Protein AF-A0A9P0MH87-F1 (afdb_monomer_lite)

Radius of gyration: 18.0 Å; chains: 1; bounding box: 33×37×54 Å

Sequence (112 aa):
MAGNEAAMTPLRLIDMETNKVLWKNENPSSTLYCRPIKFLFKKENADLVRNTEKEIITKIENLIPIEIKTKEGHSYIIEVDMMLTMLDGSVGNVLSETNSSMKCTICGATPN

Organism: Acanthoscelides obtectus (NCBI:txid200917)

Foldseek 3Di:
DDKDWDWDFDAFDADPVVRDTPDGDPCRVDPVRTGTPDIGPDDDDLVVLVVVVVVVVVCLVPDDWDWDADPVGDIDTHDDDDDPDPDDLVSLCSVLVNPDSQADSPPRDHDD

pLDDT: mean 90.52, std 9.52, range [34.94, 97.69]

Structure (mmCIF, N/CA/C/O backbone):
data_AF-A0A9P0MH87-F1
#
_entry.id   AF-A0A9P0MH87-F1
#
loop_
_atom_site.group_PDB
_atom_site.id
_atom_site.type_symbol
_atom_site.label_atom_id
_atom_site.label_alt_id
_atom_site.label_comp_id
_atom_site.label_asym_id
_atom_site.label_entity_id
_atom_site.label_seq_id
_atom_site.pdbx_PDB_ins_code
_atom_site.Cartn_x
_atom_site.Cartn_y
_atom_site.Cartn_z
_atom_site.occupancy
_atom_site.B_iso_or_equiv
_atom_site.auth_seq_id
_atom_site.auth_comp_id
_atom_site.auth_asym_id
_atom_site.auth_atom_id
_atom_site.pdbx_PDB_model_num
ATOM 1 N N . MET A 1 1 ? 1.355 13.880 -21.344 1.00 34.94 1 MET A N 1
ATOM 2 C CA . MET A 1 1 ? 2.436 13.927 -20.337 1.00 34.94 1 MET A CA 1
ATOM 3 C C . MET A 1 1 ? 2.059 12.925 -19.262 1.00 34.94 1 MET A C 1
ATOM 5 O O . MET A 1 1 ? 1.114 13.193 -18.540 1.00 34.94 1 MET A O 1
ATOM 9 N N . ALA A 1 2 ? 2.671 11.741 -19.246 1.00 40.97 2 ALA A N 1
ATOM 10 C CA . ALA A 1 2 ? 2.400 10.751 -18.204 1.00 40.97 2 ALA A CA 1
ATOM 11 C C . ALA A 1 2 ? 3.230 11.145 -16.977 1.00 40.97 2 ALA A C 1
ATOM 13 O O . ALA A 1 2 ? 4.460 11.119 -17.048 1.00 40.97 2 ALA A O 1
ATOM 14 N N . GLY A 1 3 ? 2.565 11.643 -15.934 1.00 52.38 3 GLY A N 1
ATOM 15 C CA . GLY A 1 3 ? 3.185 11.845 -14.627 1.00 52.38 3 GLY A CA 1
ATOM 16 C C . GLY A 1 3 ? 3.369 10.495 -13.942 1.00 52.38 3 GLY A C 1
ATOM 17 O O . GLY A 1 3 ? 2.586 9.581 -14.178 1.00 52.38 3 GLY A O 1
ATOM 18 N N . ASN A 1 4 ? 4.413 10.365 -13.130 1.00 60.53 4 ASN A N 1
ATOM 19 C CA . ASN A 1 4 ? 4.574 9.210 -12.251 1.00 60.53 4 ASN A CA 1
ATOM 20 C C . ASN A 1 4 ? 3.868 9.537 -10.927 1.00 60.53 4 ASN A C 1
ATOM 22 O O . ASN A 1 4 ? 4.186 10.555 -10.298 1.00 60.53 4 ASN A O 1
ATOM 26 N N . GLU A 1 5 ? 2.885 8.720 -10.555 1.00 78.56 5 GLU A N 1
ATOM 27 C CA . GLU A 1 5 ? 2.021 8.923 -9.395 1.00 78.56 5 GLU A CA 1
ATOM 28 C C . GLU A 1 5 ? 2.047 7.687 -8.489 1.00 78.56 5 GLU A C 1
ATOM 30 O O . GLU A 1 5 ? 1.932 6.558 -8.956 1.00 78.56 5 GLU A O 1
ATOM 35 N N . ALA A 1 6 ? 2.170 7.912 -7.182 1.00 89.75 6 ALA A N 1
ATOM 36 C CA . ALA A 1 6 ? 1.889 6.913 -6.159 1.00 89.75 6 ALA A CA 1
ATOM 37 C C . ALA A 1 6 ? 0.662 7.370 -5.372 1.00 89.75 6 ALA A C 1
ATOM 39 O O . ALA A 1 6 ? 0.599 8.529 -4.952 1.00 89.75 6 ALA A O 1
ATOM 40 N N . ALA A 1 7 ? -0.284 6.466 -5.137 1.00 93.19 7 ALA A N 1
ATOM 41 C CA . ALA A 1 7 ? -1.515 6.739 -4.408 1.00 93.19 7 ALA A CA 1
ATOM 42 C C . ALA A 1 7 ? -1.927 5.534 -3.551 1.00 93.19 7 ALA A C 1
ATOM 44 O O . ALA A 1 7 ? -1.502 4.406 -3.799 1.00 93.19 7 ALA A O 1
ATOM 45 N N . MET A 1 8 ? -2.770 5.775 -2.549 1.00 94.12 8 MET A N 1
ATOM 46 C CA . MET A 1 8 ? -3.376 4.736 -1.714 1.00 94.12 8 MET A CA 1
ATOM 47 C C . MET A 1 8 ? -4.891 4.871 -1.677 1.00 94.12 8 MET A C 1
ATOM 49 O O . MET A 1 8 ? -5.433 5.974 -1.728 1.00 94.12 8 MET A O 1
ATOM 53 N N . THR A 1 9 ? -5.568 3.745 -1.488 1.00 95.44 9 THR A N 1
ATOM 54 C CA . THR A 1 9 ? -7.016 3.705 -1.305 1.00 95.44 9 THR A CA 1
ATOM 55 C C . THR A 1 9 ? -7.326 2.912 -0.041 1.00 95.44 9 THR A C 1
ATOM 57 O O . THR A 1 9 ? -6.983 1.731 0.022 1.00 95.44 9 THR A O 1
ATOM 60 N N . PRO A 1 10 ? -7.988 3.507 0.968 1.00 95.50 10 PRO A N 1
ATOM 61 C CA . PRO A 1 10 ? -8.434 2.750 2.127 1.00 95.50 10 PRO A CA 1
ATOM 62 C C . PRO A 1 10 ? -9.552 1.790 1.703 1.00 95.50 10 PRO A C 1
ATOM 64 O O . PRO A 1 10 ? -10.529 2.199 1.068 1.00 95.50 10 PRO A O 1
ATOM 67 N N . LEU A 1 11 ? -9.404 0.509 2.045 1.00 96.94 11 LEU A N 1
ATOM 68 C CA . LEU A 1 11 ? -10.348 -0.540 1.643 1.00 96.94 11 LEU A CA 1
ATOM 69 C C . LEU A 1 11 ? -11.322 -0.913 2.758 1.00 96.94 11 LEU A C 1
ATOM 71 O O . LEU A 1 11 ? -12.519 -1.065 2.515 1.00 96.94 11 LEU A O 1
ATOM 75 N N . ARG A 1 12 ? -10.817 -1.080 3.980 1.00 96.94 12 ARG A N 1
ATOM 76 C CA . ARG A 1 12 ? -11.618 -1.477 5.137 1.00 96.94 12 ARG A CA 1
ATOM 77 C C . ARG A 1 12 ? -10.925 -1.112 6.441 1.00 96.94 12 ARG A C 1
ATOM 79 O O . ARG A 1 12 ? -9.704 -1.028 6.484 1.00 96.94 12 ARG A O 1
ATOM 86 N N . LEU A 1 13 ? -11.727 -0.961 7.484 1.00 97.12 13 LEU A N 1
ATOM 87 C CA . LEU A 1 13 ? -11.306 -0.897 8.875 1.00 97.12 13 LEU A CA 1
ATOM 88 C C . LEU A 1 13 ? -11.919 -2.092 9.598 1.00 97.12 13 LEU A C 1
ATOM 90 O O . LEU A 1 13 ? -13.131 -2.318 9.503 1.00 97.12 13 LEU A O 1
ATOM 94 N N . ILE A 1 14 ? -11.086 -2.843 10.304 1.00 97.62 14 ILE A N 1
ATOM 95 C CA . ILE A 1 14 ? -11.504 -4.005 11.082 1.00 97.62 14 ILE A CA 1
ATOM 96 C C . ILE A 1 14 ? -11.133 -3.802 12.544 1.00 97.62 14 ILE A C 1
ATOM 98 O O . ILE A 1 14 ? -10.117 -3.188 12.859 1.00 97.62 14 ILE A O 1
ATOM 102 N N . ASP A 1 15 ? -11.976 -4.319 13.420 1.00 96.50 15 ASP A N 1
ATOM 103 C CA . ASP A 1 15 ? -11.616 -4.566 14.806 1.00 96.50 15 ASP A CA 1
ATOM 104 C C . ASP A 1 15 ? -10.740 -5.824 14.847 1.00 96.50 15 ASP A C 1
ATOM 106 O O . ASP A 1 15 ? -11.169 -6.891 14.406 1.00 96.50 15 ASP A O 1
ATOM 110 N N . MET A 1 16 ? -9.509 -5.685 15.337 1.00 93.00 16 MET A N 1
ATOM 111 C CA . MET A 1 16 ? -8.527 -6.771 15.373 1.00 93.00 16 MET A CA 1
ATOM 112 C C . MET A 1 16 ? -8.879 -7.868 16.387 1.00 93.00 16 MET A C 1
ATOM 114 O O . MET A 1 16 ? -8.487 -9.017 16.194 1.00 93.00 16 MET A O 1
ATOM 118 N N . GLU A 1 17 ? -9.634 -7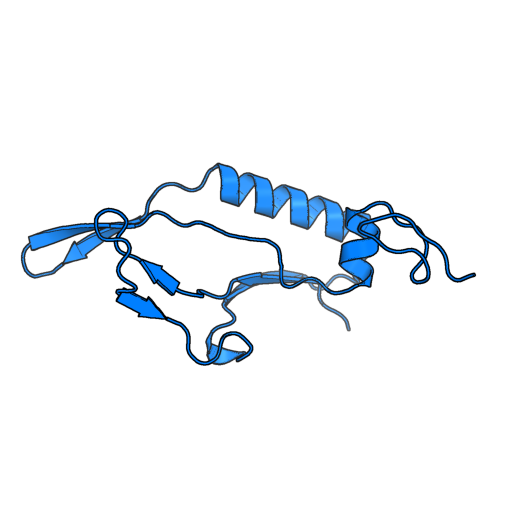.555 17.442 1.00 94.69 17 GLU A N 1
ATOM 119 C CA . GLU A 1 17 ? -10.029 -8.531 18.462 1.00 94.69 17 GLU A CA 1
ATOM 120 C C . GLU A 1 17 ? -11.232 -9.351 17.994 1.00 94.69 17 GLU A C 1
ATOM 122 O O . GLU A 1 17 ? -11.262 -10.576 18.121 1.00 94.69 17 GLU A O 1
ATOM 127 N N . THR A 1 18 ? -12.234 -8.679 17.422 1.00 96.94 18 THR A N 1
ATOM 128 C CA . THR A 1 18 ? -13.497 -9.322 17.028 1.00 96.94 18 THR A CA 1
ATOM 129 C C . THR A 1 18 ? -13.546 -9.740 15.559 1.00 96.94 18 THR A C 1
ATOM 131 O O . THR A 1 18 ? -14.483 -10.426 15.149 1.00 96.94 18 THR A O 1
ATOM 134 N N . ASN A 1 19 ? -12.567 -9.327 14.745 1.00 95.25 19 ASN A N 1
ATOM 135 C CA . ASN A 1 19 ? -12.563 -9.433 13.278 1.00 95.25 19 ASN A CA 1
ATOM 136 C C . ASN A 1 19 ? -13.787 -8.798 12.597 1.00 95.25 19 ASN A C 1
ATOM 138 O O . ASN A 1 19 ? -14.096 -9.075 11.432 1.00 95.25 19 ASN A O 1
ATOM 142 N N . LYS A 1 20 ? -14.507 -7.925 13.304 1.00 97.69 20 LYS A N 1
ATOM 143 C CA . LYS A 1 20 ? -15.676 -7.245 12.761 1.00 97.69 20 LYS A CA 1
ATOM 144 C C . LYS A 1 20 ? -15.238 -6.125 11.825 1.00 97.69 20 LYS A C 1
ATOM 146 O O . LYS A 1 20 ? -14.420 -5.282 12.181 1.00 97.69 20 LYS A O 1
ATOM 151 N N . VAL A 1 21 ? -15.845 -6.064 10.641 1.00 97.56 21 VAL A N 1
ATOM 152 C CA . VAL A 1 21 ? -15.684 -4.921 9.735 1.00 97.56 21 VAL A CA 1
ATOM 153 C C . VAL A 1 21 ? -16.429 -3.723 10.322 1.00 97.56 21 VAL A C 1
ATOM 155 O O . VAL A 1 21 ? -17.657 -3.730 10.412 1.00 97.56 21 VAL A O 1
ATOM 158 N N . LEU A 1 22 ? -15.679 -2.704 10.734 1.00 96.88 22 LEU A N 1
ATOM 159 C CA . LEU A 1 22 ? -16.212 -1.450 11.271 1.00 96.88 22 LEU A CA 1
ATOM 160 C C . LEU A 1 22 ? -16.561 -0.471 10.152 1.00 96.88 22 LEU A C 1
ATOM 162 O O . LEU A 1 22 ? -17.537 0.269 10.243 1.00 96.88 22 LEU A O 1
ATOM 166 N N . TRP A 1 23 ? -15.766 -0.482 9.084 1.00 97.56 23 TRP A N 1
ATOM 167 C CA . TRP A 1 23 ? -15.990 0.330 7.898 1.00 97.56 23 TRP A CA 1
ATOM 168 C C . TRP A 1 23 ? -15.447 -0.380 6.660 1.00 97.56 23 TRP A C 1
ATOM 170 O O . TRP A 1 23 ? -14.437 -1.082 6.722 1.00 97.56 23 TRP A O 1
ATOM 180 N N . LYS A 1 24 ? -16.105 -0.178 5.522 1.00 97.50 24 LYS A N 1
ATOM 181 C CA . LYS A 1 24 ? -15.686 -0.700 4.225 1.00 97.50 24 LYS A CA 1
ATOM 182 C C . LYS A 1 24 ? -15.881 0.374 3.165 1.00 97.50 24 LYS A C 1
ATOM 184 O O . LYS A 1 24 ? -16.867 1.107 3.180 1.00 97.50 24 LYS A O 1
ATOM 189 N N . ASN A 1 25 ? -14.942 0.447 2.234 1.00 96.19 25 ASN A N 1
ATOM 190 C CA . ASN A 1 25 ? -15.098 1.251 1.040 1.00 96.19 25 ASN A CA 1
ATOM 191 C C . ASN A 1 25 ? -15.997 0.517 0.037 1.00 96.19 25 ASN A C 1
ATOM 193 O O . ASN A 1 25 ? -15.591 -0.486 -0.551 1.00 96.19 25 ASN A O 1
ATOM 197 N N . GLU A 1 26 ? -17.211 1.027 -0.164 1.00 96.56 26 GLU A N 1
ATOM 198 C CA . GLU A 1 26 ? -18.170 0.461 -1.122 1.00 96.56 26 GLU A CA 1
ATOM 199 C C . GLU A 1 26 ? -17.772 0.709 -2.587 1.00 96.56 26 GLU A C 1
ATOM 201 O O . GLU A 1 26 ? -18.219 -0.008 -3.476 1.00 96.56 26 GLU A O 1
ATOM 206 N N . ASN A 1 27 ? -16.909 1.697 -2.858 1.00 94.44 27 ASN A N 1
ATOM 207 C CA . ASN A 1 27 ? -16.478 2.063 -4.209 1.00 94.44 27 ASN A CA 1
ATOM 208 C C . ASN A 1 27 ? -14.942 2.175 -4.290 1.00 94.44 27 ASN A C 1
ATOM 210 O O . ASN A 1 27 ? -14.417 3.275 -4.492 1.00 94.44 27 ASN A O 1
ATOM 214 N N . PRO A 1 28 ? -14.194 1.061 -4.158 1.00 91.31 28 PRO A N 1
ATOM 215 C CA . PRO A 1 28 ? -12.730 1.082 -4.074 1.00 91.31 28 PRO A CA 1
ATOM 216 C C . PRO A 1 28 ? -12.046 1.587 -5.352 1.00 91.31 28 PRO A C 1
ATOM 218 O O . PRO A 1 28 ? -10.942 2.112 -5.288 1.00 91.31 28 PRO A O 1
ATOM 221 N N . SER A 1 29 ? -12.703 1.485 -6.508 1.00 89.38 29 SER A N 1
ATOM 222 C CA . SER A 1 29 ? -12.186 2.008 -7.780 1.00 89.38 29 SER A CA 1
ATOM 223 C C . SER A 1 29 ? -12.514 3.490 -8.017 1.00 89.38 29 SER A C 1
ATOM 225 O O . SER A 1 29 ? -12.163 4.033 -9.061 1.00 89.38 29 SER A O 1
ATOM 227 N N . SER A 1 30 ? -13.214 4.154 -7.091 1.00 92.75 30 SER A N 1
ATOM 228 C CA . SER A 1 30 ? -13.568 5.567 -7.233 1.00 92.75 30 SER A CA 1
ATOM 229 C C . SER A 1 30 ? -12.376 6.475 -6.945 1.00 92.75 30 SER A C 1
ATOM 231 O O . SER A 1 30 ? -11.717 6.365 -5.909 1.00 92.75 30 SER A O 1
ATOM 233 N N . THR A 1 31 ? -12.168 7.461 -7.816 1.00 89.62 31 THR A N 1
ATOM 234 C CA . THR A 1 31 ? -11.139 8.497 -7.646 1.00 89.62 31 THR A CA 1
ATOM 235 C C . THR A 1 31 ? -11.336 9.326 -6.375 1.00 89.62 31 THR A C 1
ATOM 237 O O . THR A 1 31 ? -10.372 9.876 -5.857 1.00 89.62 31 THR A O 1
ATOM 240 N N . LEU A 1 32 ? -12.551 9.368 -5.812 1.00 91.31 32 LEU A N 1
ATOM 241 C CA . LEU A 1 32 ? -12.847 10.076 -4.559 1.00 91.31 32 LEU A CA 1
ATOM 242 C C . LEU A 1 32 ? -12.098 9.505 -3.346 1.00 91.31 32 LEU A C 1
ATOM 244 O O . LEU A 1 32 ? -11.814 10.242 -2.395 1.00 91.31 32 LEU A O 1
ATOM 248 N N . TYR A 1 33 ? -11.794 8.205 -3.375 1.00 92.25 33 TYR A N 1
ATOM 249 C CA . TYR A 1 33 ? -11.070 7.511 -2.309 1.00 92.25 33 TYR A CA 1
ATOM 250 C C . TYR A 1 33 ? -9.587 7.310 -2.623 1.00 92.25 33 TYR A C 1
ATOM 252 O O . TYR A 1 33 ? -8.836 6.953 -1.717 1.00 92.25 33 TYR A O 1
ATOM 260 N N . CYS A 1 34 ? -9.161 7.581 -3.859 1.00 91.69 34 CYS A N 1
ATOM 261 C CA . CYS A 1 34 ? -7.760 7.540 -4.251 1.00 91.69 34 CYS A CA 1
ATOM 262 C C . CYS A 1 34 ? -7.029 8.744 -3.640 1.00 91.69 34 CYS A C 1
ATOM 264 O O . CYS A 1 34 ? -7.296 9.900 -3.976 1.00 91.69 34 CYS A O 1
ATOM 266 N N . ARG A 1 35 ? -6.147 8.488 -2.673 1.00 92.94 35 ARG A N 1
ATOM 267 C CA . ARG A 1 35 ? -5.370 9.510 -1.969 1.00 92.94 35 ARG A CA 1
ATOM 268 C C . ARG A 1 35 ? -3.962 9.573 -2.560 1.00 92.94 35 ARG A C 1
ATOM 270 O O . ARG A 1 35 ? -3.210 8.614 -2.380 1.00 92.94 35 ARG A O 1
ATOM 277 N N . PRO A 1 36 ? -3.582 10.672 -3.235 1.00 92.75 36 PRO A N 1
ATOM 278 C CA . PRO A 1 36 ? -2.244 10.804 -3.794 1.00 92.75 36 PRO A CA 1
ATOM 279 C C . PRO A 1 36 ? -1.204 10.873 -2.669 1.00 92.75 36 PRO A C 1
ATOM 281 O O . PRO A 1 36 ? -1.360 11.621 -1.705 1.00 92.75 36 PRO A O 1
ATOM 284 N N . ILE A 1 37 ? -0.134 10.092 -2.807 1.00 92.88 37 ILE A N 1
ATOM 285 C CA . ILE A 1 37 ? 1.038 10.079 -1.922 1.00 92.88 37 ILE A CA 1
ATOM 286 C C . ILE A 1 37 ? 2.160 10.920 -2.535 1.00 92.88 37 ILE A C 1
ATOM 288 O O . ILE A 1 37 ? 2.819 11.694 -1.840 1.00 92.88 37 ILE A O 1
ATOM 292 N N . LYS A 1 38 ? 2.408 10.756 -3.840 1.00 90.25 38 LYS A N 1
ATOM 293 C CA . LYS A 1 38 ? 3.507 11.414 -4.556 1.00 90.25 38 LYS A CA 1
ATOM 294 C C . LYS A 1 38 ? 3.136 11.616 -6.017 1.00 90.25 38 LYS A C 1
ATOM 296 O O . LYS A 1 38 ? 2.574 10.719 -6.631 1.00 90.25 38 LYS A O 1
ATOM 301 N N . PHE A 1 39 ? 3.512 12.762 -6.578 1.00 89.38 39 PHE A N 1
ATOM 302 C CA . PHE A 1 39 ? 3.347 13.060 -7.999 1.00 89.38 39 PHE A CA 1
ATOM 303 C C . PHE A 1 39 ? 4.619 13.703 -8.559 1.00 89.38 39 PHE A C 1
ATOM 305 O O . PHE A 1 39 ? 5.190 14.604 -7.940 1.00 89.38 39 PHE A O 1
ATOM 312 N N . LEU A 1 40 ? 5.077 13.239 -9.722 1.00 88.56 40 LEU A N 1
ATOM 313 C CA . LEU A 1 40 ? 6.298 13.707 -10.375 1.00 88.56 40 LEU A CA 1
ATOM 314 C C . LEU A 1 40 ? 6.052 14.054 -11.846 1.00 88.56 40 LEU A C 1
ATOM 316 O O . LEU A 1 40 ? 5.539 13.248 -12.621 1.00 88.56 40 LEU A O 1
ATOM 320 N N . PHE A 1 41 ? 6.559 15.213 -12.272 1.00 90.56 41 PHE A N 1
ATOM 321 C CA . PHE A 1 41 ? 6.604 15.622 -13.680 1.00 90.56 41 PHE A CA 1
ATOM 322 C C . PHE A 1 41 ? 7.807 15.003 -14.406 1.00 90.56 41 PHE A C 1
ATOM 324 O O . PHE A 1 41 ? 8.706 15.696 -14.880 1.00 90.56 41 PHE A O 1
ATOM 331 N N . LYS A 1 42 ? 7.857 13.672 -14.456 1.00 88.44 42 LYS A N 1
ATOM 332 C CA . LYS A 1 42 ? 8.876 12.906 -15.179 1.00 88.44 42 LYS A CA 1
ATOM 333 C C . LYS A 1 42 ? 8.201 11.780 -15.942 1.00 88.44 42 LYS A C 1
ATOM 335 O O . LYS A 1 42 ? 7.270 11.172 -15.429 1.00 88.44 42 LYS A O 1
ATOM 340 N N . LYS A 1 43 ? 8.699 11.492 -17.147 1.00 88.00 43 LYS A N 1
ATOM 341 C CA . LYS A 1 43 ? 8.252 10.318 -17.898 1.00 88.00 43 LYS A CA 1
ATOM 342 C C . LYS A 1 43 ? 8.611 9.064 -17.107 1.00 88.00 43 LYS A C 1
ATOM 344 O O . LYS A 1 43 ? 9.743 8.940 -16.639 1.00 88.00 43 LYS A O 1
ATOM 349 N N . GLU A 1 44 ? 7.658 8.151 -17.002 1.00 87.06 44 GLU A N 1
ATOM 350 C CA . GLU A 1 44 ? 7.877 6.843 -16.400 1.00 87.06 44 GLU A CA 1
ATOM 351 C C . GLU A 1 44 ? 9.021 6.085 -17.094 1.00 87.06 44 GLU A C 1
ATOM 353 O O . GLU A 1 44 ? 9.165 6.110 -18.321 1.00 87.06 44 GLU A O 1
ATOM 358 N N . ASN A 1 45 ? 9.862 5.441 -16.287 1.00 90.94 45 ASN A N 1
ATOM 359 C CA . ASN A 1 45 ? 10.907 4.526 -16.726 1.00 90.94 45 ASN A CA 1
ATOM 360 C C . ASN A 1 45 ? 11.189 3.496 -15.623 1.00 90.94 45 ASN A C 1
ATOM 362 O O . ASN A 1 45 ? 10.780 3.684 -14.476 1.00 90.94 45 ASN A O 1
ATOM 366 N N . ALA A 1 46 ? 11.906 2.426 -15.976 1.00 91.88 46 ALA A N 1
ATOM 367 C CA . ALA A 1 46 ? 12.131 1.293 -15.084 1.00 91.88 46 ALA A CA 1
ATOM 368 C C . ALA A 1 46 ? 12.832 1.684 -13.769 1.00 91.88 46 ALA A C 1
ATOM 370 O O . ALA A 1 46 ? 12.445 1.215 -12.701 1.00 91.88 46 ALA A O 1
ATOM 371 N N . ASP A 1 47 ? 13.816 2.585 -13.830 1.00 93.44 47 ASP A N 1
ATOM 372 C CA . ASP A 1 47 ? 14.555 3.031 -12.646 1.00 93.44 47 ASP A CA 1
ATOM 373 C C . ASP A 1 47 ? 13.674 3.857 -11.708 1.00 93.44 47 ASP A C 1
ATOM 375 O O . ASP A 1 47 ? 13.723 3.685 -10.493 1.00 93.44 47 ASP A O 1
ATOM 379 N N . LEU A 1 48 ? 12.837 4.749 -12.247 1.00 92.62 48 LEU A N 1
ATOM 380 C CA . LEU A 1 48 ? 11.890 5.526 -11.446 1.00 92.62 48 LEU A CA 1
ATOM 381 C C . LEU A 1 48 ? 10.852 4.623 -10.784 1.00 92.62 48 LEU A C 1
ATOM 383 O O . LEU A 1 48 ? 10.531 4.849 -9.620 1.00 92.62 48 LEU A O 1
ATOM 387 N N . VAL A 1 49 ? 10.356 3.609 -11.495 1.00 92.44 49 VAL A N 1
ATOM 388 C CA . VAL A 1 49 ? 9.396 2.636 -10.957 1.00 92.44 49 VAL A CA 1
ATOM 389 C C . VAL A 1 49 ? 10.012 1.869 -9.786 1.00 92.44 49 VAL A C 1
ATOM 391 O O . VAL A 1 49 ? 9.470 1.926 -8.686 1.00 92.44 49 VAL A O 1
ATOM 394 N N . ARG A 1 50 ? 11.188 1.254 -9.970 1.00 94.31 50 ARG A N 1
ATOM 395 C CA . ARG A 1 50 ? 11.880 0.488 -8.914 1.00 94.31 50 ARG A CA 1
ATOM 396 C C . ARG A 1 50 ? 12.272 1.347 -7.716 1.00 94.31 50 ARG A C 1
ATOM 398 O O . ARG A 1 50 ? 12.108 0.941 -6.571 1.00 94.31 50 ARG A O 1
ATOM 405 N N . ASN A 1 51 ? 12.767 2.560 -7.962 1.00 93.62 51 ASN A N 1
ATOM 406 C CA . ASN A 1 51 ? 13.108 3.480 -6.878 1.00 93.62 51 ASN A CA 1
ATOM 407 C C . ASN A 1 51 ? 11.867 3.918 -6.091 1.00 93.62 51 ASN A C 1
ATOM 409 O O . ASN A 1 51 ? 11.937 4.044 -4.871 1.00 93.62 51 ASN A O 1
ATOM 413 N N . THR A 1 52 ? 10.740 4.144 -6.774 1.00 92.69 52 THR A N 1
ATOM 414 C CA . THR A 1 52 ? 9.480 4.533 -6.125 1.00 92.69 52 THR A CA 1
ATOM 415 C C . THR A 1 52 ? 8.899 3.376 -5.325 1.00 92.69 52 THR A C 1
ATOM 417 O O . THR A 1 52 ? 8.515 3.585 -4.179 1.00 92.69 52 THR A O 1
ATOM 420 N N . GLU A 1 53 ? 8.888 2.164 -5.881 1.00 94.00 53 GLU A N 1
ATOM 421 C CA . GLU A 1 53 ? 8.487 0.953 -5.162 1.00 94.00 53 GLU A CA 1
ATOM 422 C C . GLU A 1 53 ? 9.315 0.792 -3.884 1.00 94.00 53 GLU A C 1
ATOM 424 O O . GLU A 1 53 ? 8.747 0.748 -2.796 1.00 94.00 53 GLU A O 1
ATOM 429 N N . LYS A 1 54 ? 10.648 0.806 -3.995 1.00 95.06 54 LYS A N 1
ATOM 430 C CA . LYS A 1 54 ? 11.545 0.694 -2.842 1.00 95.06 54 LYS A CA 1
ATOM 431 C C . LYS A 1 54 ? 11.273 1.772 -1.793 1.00 95.06 54 LYS A C 1
ATOM 433 O O . LYS A 1 54 ? 11.182 1.463 -0.611 1.00 95.06 54 LYS A O 1
ATOM 438 N N . GLU A 1 55 ? 11.126 3.030 -2.210 1.00 94.88 55 GLU A N 1
ATOM 439 C CA . GLU A 1 55 ? 10.821 4.138 -1.299 1.00 94.88 55 GLU A CA 1
ATOM 440 C C . GLU A 1 55 ? 9.501 3.910 -0.548 1.00 94.88 55 GLU A C 1
ATOM 442 O O . GLU A 1 55 ? 9.435 4.129 0.662 1.00 94.88 55 GLU A O 1
ATOM 447 N N . ILE A 1 56 ? 8.452 3.485 -1.255 1.00 93.81 56 ILE A N 1
ATOM 448 C CA . ILE A 1 56 ? 7.131 3.253 -0.672 1.00 93.81 56 ILE A CA 1
ATOM 449 C C . ILE A 1 56 ? 7.143 2.024 0.238 1.00 93.81 56 ILE A C 1
ATOM 451 O O . ILE A 1 56 ? 6.669 2.136 1.362 1.00 93.81 56 ILE A O 1
ATOM 455 N N . ILE A 1 57 ? 7.726 0.897 -0.178 1.00 94.56 57 ILE A N 1
ATOM 456 C CA . ILE A 1 57 ? 7.831 -0.314 0.652 1.00 94.56 57 ILE A CA 1
ATOM 457 C C . ILE A 1 57 ? 8.599 -0.014 1.938 1.00 94.56 57 ILE A C 1
ATOM 459 O O . ILE A 1 57 ? 8.092 -0.293 3.018 1.00 94.56 57 ILE A O 1
ATOM 463 N N . THR A 1 58 ? 9.751 0.659 1.856 1.00 95.62 58 THR A N 1
ATOM 464 C CA . THR A 1 58 ? 10.496 1.060 3.058 1.00 95.62 58 THR A CA 1
ATOM 465 C C . THR A 1 58 ? 9.664 1.970 3.963 1.00 95.62 58 THR A C 1
ATOM 467 O O . THR A 1 58 ? 9.730 1.848 5.183 1.00 95.62 58 THR A O 1
ATOM 470 N N . LYS A 1 59 ? 8.855 2.881 3.408 1.00 93.75 59 LYS A N 1
ATOM 471 C CA . LYS A 1 59 ? 7.930 3.689 4.21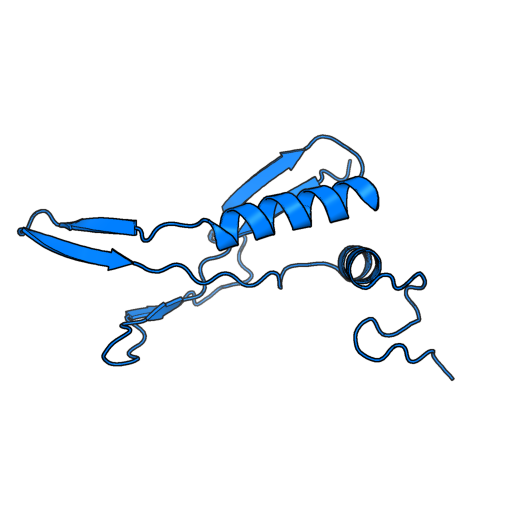8 1.00 93.75 59 LYS A CA 1
ATOM 472 C C . LYS A 1 59 ? 6.863 2.827 4.888 1.00 93.75 59 LYS A C 1
ATOM 474 O O . LYS A 1 59 ? 6.595 3.069 6.056 1.00 93.75 59 LYS A O 1
ATOM 479 N N . ILE A 1 60 ? 6.297 1.847 4.181 1.00 93.56 60 ILE A N 1
ATOM 480 C CA . ILE A 1 60 ? 5.289 0.915 4.707 1.00 93.56 60 ILE A CA 1
ATOM 481 C C . ILE A 1 60 ? 5.865 0.092 5.865 1.00 93.56 60 ILE A C 1
ATOM 483 O O . ILE A 1 60 ? 5.259 0.038 6.928 1.00 93.56 60 ILE A O 1
ATOM 487 N N . GLU A 1 61 ? 7.056 -0.482 5.693 1.00 94.44 61 GLU A N 1
ATOM 488 C CA . GLU A 1 61 ? 7.742 -1.293 6.712 1.00 94.44 61 GLU A CA 1
ATOM 489 C C . GLU A 1 61 ? 8.066 -0.507 7.990 1.00 94.44 61 GLU A C 1
ATOM 491 O O . GLU A 1 61 ? 8.140 -1.083 9.071 1.00 94.44 61 GLU A O 1
ATOM 496 N N . ASN A 1 62 ? 8.252 0.810 7.871 1.00 95.19 62 ASN A N 1
ATOM 497 C CA . ASN A 1 62 ? 8.551 1.702 8.990 1.00 95.19 62 ASN A CA 1
ATOM 498 C C . ASN A 1 62 ? 7.321 2.486 9.484 1.00 95.19 62 ASN A C 1
ATOM 500 O O . ASN A 1 62 ? 7.478 3.476 10.205 1.00 95.19 62 ASN A O 1
ATOM 504 N N . LEU A 1 63 ? 6.102 2.096 9.094 1.00 94.31 63 LEU A N 1
ATOM 505 C CA . LEU A 1 63 ? 4.894 2.735 9.608 1.00 94.31 63 LEU A CA 1
ATOM 506 C C . LEU A 1 63 ? 4.714 2.444 11.089 1.00 94.31 63 LEU A C 1
ATOM 508 O O . LEU A 1 63 ? 4.746 1.302 11.538 1.00 94.31 63 LEU A O 1
ATOM 512 N N . ILE A 1 64 ? 4.454 3.512 11.832 1.00 95.31 64 ILE A N 1
ATOM 513 C CA . ILE A 1 64 ? 4.017 3.424 13.218 1.00 95.31 64 ILE A CA 1
ATOM 514 C C . ILE A 1 64 ? 2.483 3.435 13.276 1.00 95.31 64 ILE A C 1
ATOM 516 O O . ILE A 1 64 ? 1.851 4.096 12.441 1.00 95.31 64 ILE A O 1
ATOM 520 N N . PRO A 1 65 ? 1.870 2.743 14.252 1.00 95.50 65 PRO A N 1
ATOM 521 C CA . PRO A 1 65 ? 0.430 2.802 14.461 1.00 95.50 65 PRO A CA 1
ATOM 522 C C . PRO A 1 65 ? -0.066 4.233 14.693 1.00 95.50 65 PRO A C 1
ATOM 524 O O . PRO A 1 65 ? 0.624 5.070 15.279 1.00 95.50 65 PRO A O 1
ATOM 527 N N . ILE A 1 66 ? -1.290 4.511 14.249 1.00 95.31 66 ILE A N 1
ATOM 528 C CA . ILE A 1 66 ? -1.933 5.813 14.430 1.00 95.31 66 ILE A CA 1
ATOM 529 C C . ILE A 1 66 ? -2.693 5.797 15.755 1.00 95.31 66 ILE A C 1
ATOM 531 O O . ILE A 1 66 ? -3.649 5.040 15.922 1.00 95.31 66 ILE A O 1
ATOM 535 N N . GLU A 1 67 ? -2.306 6.669 16.681 1.00 95.56 67 GLU A N 1
ATOM 536 C CA . GLU A 1 67 ? -3.033 6.875 17.933 1.00 95.56 67 GLU A CA 1
ATOM 537 C C . GLU A 1 67 ? -4.101 7.964 17.772 1.00 95.56 67 GLU A C 1
ATOM 539 O O . GLU A 1 67 ? -3.803 9.108 17.422 1.00 95.56 67 GLU A O 1
ATOM 544 N N . ILE A 1 68 ? -5.360 7.627 18.061 1.00 94.94 68 ILE A N 1
ATOM 545 C CA . ILE A 1 68 ? -6.488 8.563 18.022 1.00 94.94 68 ILE A CA 1
ATOM 546 C C . ILE A 1 68 ? -7.122 8.654 19.404 1.00 94.94 68 ILE A C 1
ATOM 548 O O . ILE A 1 68 ? -7.554 7.650 19.966 1.00 94.94 68 ILE A O 1
ATOM 552 N N . LYS A 1 69 ? -7.246 9.879 19.923 1.00 94.81 69 LYS A N 1
ATOM 553 C CA . LYS A 1 69 ? -8.005 10.179 21.142 1.00 94.81 69 LYS A CA 1
ATOM 554 C C . LYS A 1 69 ? -9.291 10.909 20.783 1.00 94.81 69 LYS A C 1
ATOM 556 O O . LYS A 1 69 ? -9.247 11.932 20.099 1.00 94.81 69 LYS A O 1
ATOM 561 N N . THR A 1 70 ? -10.432 10.396 21.229 1.00 93.25 70 THR A N 1
ATOM 562 C CA . THR A 1 70 ? -11.725 11.049 21.001 1.00 93.25 70 THR A CA 1
ATOM 563 C C . THR A 1 70 ? -11.998 12.112 22.055 1.00 93.25 70 THR A C 1
ATOM 565 O O . THR A 1 70 ? -11.375 12.142 23.119 1.00 93.25 70 THR A O 1
ATOM 568 N N . LYS A 1 71 ? -12.952 13.004 21.770 1.00 92.88 71 LYS A N 1
ATOM 569 C CA . LYS A 1 71 ? -13.350 14.061 22.711 1.00 92.88 71 LYS A CA 1
ATOM 570 C C . LYS A 1 71 ? -13.952 13.491 23.997 1.00 92.88 71 LYS A C 1
ATOM 572 O O . LYS A 1 71 ? -13.854 14.120 25.042 1.00 92.88 71 LYS A O 1
ATOM 577 N N . GLU A 1 72 ? -14.532 12.298 23.918 1.00 93.38 72 GLU A N 1
ATOM 578 C CA . GLU A 1 72 ? -15.117 11.560 25.037 1.00 93.38 72 GLU A CA 1
ATOM 579 C C . GLU A 1 72 ? -14.065 10.799 25.869 1.00 93.38 72 GLU A C 1
ATOM 581 O O . GLU A 1 72 ? -14.426 10.104 26.812 1.00 93.38 72 GLU A O 1
ATOM 586 N N . GLY A 1 73 ? -12.773 10.919 25.538 1.00 93.50 73 GLY A N 1
ATOM 587 C CA . GLY A 1 73 ? -11.671 10.326 26.302 1.00 93.50 73 GLY A CA 1
ATOM 588 C C . GLY A 1 73 ? -11.299 8.893 25.911 1.00 93.50 73 GLY A C 1
ATOM 589 O O . GLY A 1 73 ? -10.431 8.305 26.552 1.00 93.50 73 GLY A O 1
ATOM 590 N N . HIS A 1 74 ? -11.901 8.331 24.860 1.00 93.69 74 HIS A N 1
ATOM 591 C CA . HIS A 1 74 ? -11.508 7.018 24.343 1.00 93.69 74 HIS A CA 1
ATOM 592 C C . HIS A 1 74 ? -10.199 7.117 23.556 1.00 93.69 74 HIS A C 1
ATOM 594 O O . HIS A 1 74 ? -9.967 8.107 22.860 1.00 93.69 74 HIS A O 1
ATOM 600 N N . SER A 1 75 ? -9.365 6.081 23.637 1.00 94.81 75 SER A N 1
ATOM 601 C CA . SER A 1 75 ? -8.111 5.978 22.889 1.00 94.81 75 SER A CA 1
ATOM 602 C C . SER A 1 75 ? -8.149 4.749 21.992 1.00 94.81 75 SER A C 1
ATOM 604 O O . SER A 1 75 ? -8.495 3.665 22.453 1.00 94.81 75 SER A O 1
ATOM 606 N N . TYR A 1 76 ? -7.765 4.924 20.733 1.00 93.81 76 TYR A N 1
ATOM 607 C CA . TYR A 1 76 ? -7.688 3.867 19.732 1.00 93.81 76 TYR A CA 1
ATOM 608 C C . TYR A 1 76 ? -6.289 3.833 19.129 1.00 93.81 76 TYR A C 1
ATOM 610 O O . TYR A 1 76 ? -5.690 4.883 18.888 1.00 93.81 76 TYR A O 1
ATOM 618 N N . ILE A 1 77 ? -5.797 2.627 18.865 1.00 96.12 77 ILE A N 1
ATOM 619 C CA . ILE A 1 77 ? -4.564 2.379 18.121 1.00 96.12 77 ILE A CA 1
ATOM 620 C C . ILE A 1 77 ? -4.979 1.744 16.798 1.00 96.12 77 ILE A C 1
ATOM 622 O O . ILE A 1 77 ? -5.672 0.729 16.790 1.00 96.12 77 ILE A O 1
ATOM 626 N N . ILE A 1 78 ? -4.602 2.370 15.688 1.00 96.06 78 ILE A N 1
ATOM 627 C CA . ILE A 1 78 ? -4.926 1.896 14.344 1.00 96.06 78 ILE A CA 1
ATOM 628 C C . ILE A 1 78 ? -3.641 1.423 13.680 1.00 96.06 78 ILE A C 1
ATOM 630 O O . ILE A 1 78 ? -2.753 2.220 13.377 1.00 96.06 78 ILE A O 1
ATOM 634 N N . GLU A 1 79 ? -3.572 0.124 13.425 1.00 95.44 79 GLU A N 1
ATOM 635 C CA . GLU A 1 79 ? -2.547 -0.472 12.577 1.00 95.44 79 GLU A CA 1
ATOM 636 C C . GLU A 1 79 ? -2.953 -0.351 11.106 1.00 95.44 79 GLU A C 1
ATOM 638 O O . GLU A 1 79 ? -4.130 -0.464 10.752 1.00 95.44 79 GLU A O 1
ATOM 643 N N . VAL A 1 80 ? -1.974 -0.081 10.243 1.00 95.00 80 VAL A N 1
ATOM 644 C CA . VAL A 1 80 ? -2.198 0.131 8.812 1.00 95.00 80 VAL A CA 1
ATOM 645 C C . VAL A 1 80 ? -1.466 -0.953 8.035 1.00 95.00 80 VAL A C 1
ATOM 647 O O . VAL A 1 80 ? -0.242 -0.942 7.955 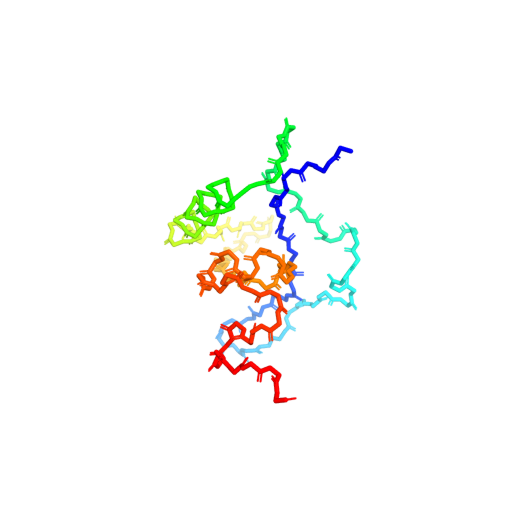1.00 95.00 80 VAL A O 1
ATOM 650 N N . ASP A 1 81 ? -2.234 -1.857 7.433 1.00 94.06 81 ASP A N 1
ATOM 651 C CA . ASP A 1 81 ? -1.740 -2.859 6.489 1.00 94.06 81 ASP A CA 1
ATOM 652 C C . ASP A 1 81 ? -1.975 -2.376 5.049 1.00 94.06 81 ASP A C 1
ATOM 654 O O . ASP A 1 81 ? -3.088 -1.975 4.686 1.00 94.06 81 ASP A O 1
ATOM 658 N N . MET A 1 82 ? -0.923 -2.375 4.230 1.00 94.69 82 MET A N 1
ATOM 659 C CA . MET A 1 82 ? -0.951 -1.867 2.859 1.00 94.69 82 MET A CA 1
ATOM 660 C C . MET A 1 82 ? -0.439 -2.896 1.861 1.00 94.69 82 MET A C 1
ATOM 662 O O . MET A 1 82 ? 0.611 -3.501 2.041 1.00 94.69 82 MET A O 1
ATOM 666 N N . MET A 1 83 ? -1.155 -3.012 0.741 1.00 92.38 83 MET A N 1
ATOM 667 C CA . MET A 1 83 ? -0.822 -3.928 -0.347 1.00 92.38 83 MET A CA 1
ATOM 668 C C . MET A 1 83 ? -0.638 -3.163 -1.658 1.00 92.38 83 MET A C 1
ATOM 670 O O . MET A 1 83 ? -1.546 -2.461 -2.116 1.00 92.38 83 MET A O 1
ATOM 674 N N . LEU A 1 84 ? 0.516 -3.344 -2.303 1.00 91.75 84 LEU A N 1
ATOM 675 C CA . LEU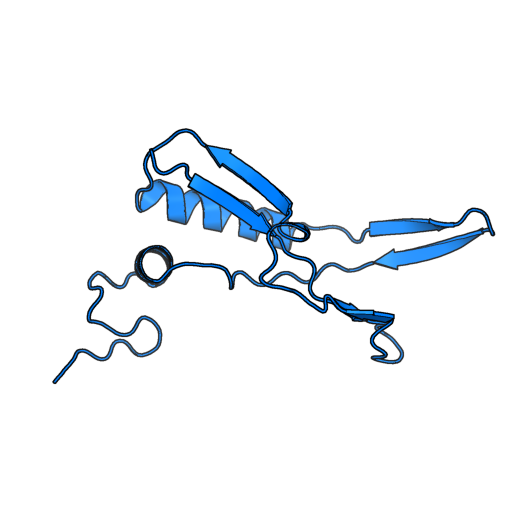 A 1 84 ? 0.804 -2.774 -3.618 1.00 91.75 84 LEU A CA 1
ATOM 676 C C . LEU A 1 84 ? 0.090 -3.586 -4.710 1.00 91.75 84 LEU A C 1
ATOM 678 O O . LEU A 1 84 ? 0.634 -4.539 -5.253 1.00 91.75 84 LEU A O 1
ATOM 682 N N . THR A 1 85 ? -1.162 -3.228 -4.997 1.00 91.69 85 THR A N 1
ATOM 683 C CA . THR A 1 85 ? -2.026 -3.953 -5.955 1.00 91.69 85 THR A CA 1
ATOM 684 C C . THR A 1 85 ? -2.519 -3.089 -7.113 1.00 91.69 85 THR A C 1
ATOM 686 O O . THR A 1 85 ? -2.870 -3.612 -8.167 1.00 91.69 85 THR A O 1
ATOM 689 N N . MET A 1 86 ? -2.525 -1.765 -6.946 1.00 90.19 86 MET A N 1
ATOM 690 C CA . MET A 1 86 ? -2.935 -0.808 -7.978 1.00 90.19 86 MET A CA 1
ATOM 691 C C . MET A 1 86 ? -1.752 -0.475 -8.893 1.00 90.19 86 MET A C 1
ATOM 693 O O . MET A 1 86 ? -1.234 0.638 -8.880 1.00 90.19 86 MET A O 1
ATOM 697 N N . LEU A 1 87 ? -1.307 -1.468 -9.657 1.00 88.88 87 LEU A N 1
ATOM 698 C CA . LEU A 1 87 ? -0.236 -1.353 -10.645 1.00 88.88 87 LEU A CA 1
ATOM 699 C C . LEU A 1 87 ? -0.733 -1.815 -12.012 1.00 88.88 87 LEU A C 1
ATOM 701 O O . LEU A 1 87 ? -1.497 -2.776 -12.113 1.00 88.88 87 LEU A O 1
ATOM 705 N N . ASP A 1 88 ? -0.307 -1.126 -13.067 1.00 87.00 88 ASP A N 1
ATOM 706 C CA . ASP A 1 88 ? -0.575 -1.579 -14.427 1.00 87.00 88 ASP A CA 1
ATOM 707 C C . ASP A 1 88 ? 0.379 -2.715 -14.840 1.00 87.00 88 ASP A C 1
ATOM 709 O O . ASP A 1 88 ? 1.364 -3.025 -14.163 1.00 87.00 88 ASP A O 1
ATOM 713 N N . GLY A 1 89 ? 0.080 -3.370 -15.966 1.00 86.81 89 GLY A N 1
ATOM 714 C CA . GLY A 1 89 ? 0.882 -4.496 -16.448 1.00 86.81 89 GLY A CA 1
ATOM 715 C C . GLY A 1 89 ? 2.324 -4.115 -16.804 1.00 86.81 89 GLY A C 1
ATOM 716 O O . GLY A 1 89 ? 3.228 -4.927 -16.629 1.00 86.81 89 GLY A O 1
ATOM 717 N N . SER A 1 90 ? 2.568 -2.887 -17.270 1.00 88.00 90 SER A N 1
ATOM 718 C CA . SER A 1 90 ? 3.917 -2.392 -17.578 1.00 88.00 90 SER A CA 1
ATOM 719 C C . SER A 1 90 ? 4.764 -2.213 -16.323 1.00 88.00 90 SER A C 1
ATOM 721 O O . SER A 1 90 ? 5.910 -2.660 -16.296 1.00 88.00 90 SER A O 1
ATOM 723 N N . VAL A 1 91 ? 4.198 -1.627 -15.271 1.00 90.44 91 VAL A N 1
ATOM 724 C CA . VAL A 1 91 ? 4.821 -1.517 -13.953 1.00 90.44 91 VAL A CA 1
ATOM 725 C C . VAL A 1 91 ? 5.058 -2.914 -13.385 1.00 90.44 91 VAL A C 1
ATOM 727 O O . VAL A 1 91 ? 6.179 -3.227 -12.993 1.00 90.44 91 VAL A O 1
ATOM 730 N N . GLY A 1 92 ? 4.058 -3.800 -13.435 1.00 91.25 92 GLY A N 1
ATOM 731 C CA . GLY A 1 92 ? 4.196 -5.191 -12.995 1.00 91.25 92 GLY A CA 1
ATOM 732 C C . GLY A 1 92 ? 5.313 -5.951 -13.717 1.00 91.25 92 GLY A C 1
ATOM 733 O O . GLY A 1 92 ? 6.063 -6.693 -13.085 1.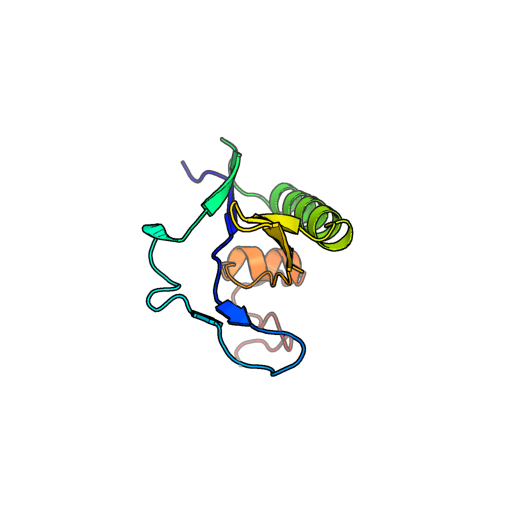00 91.25 92 GLY A O 1
ATOM 734 N N . ASN A 1 93 ? 5.493 -5.729 -15.019 1.00 91.69 93 ASN A N 1
ATOM 735 C CA . ASN A 1 93 ? 6.605 -6.289 -15.791 1.00 91.69 93 ASN A CA 1
ATOM 736 C C . ASN A 1 93 ? 7.966 -5.782 -15.300 1.00 91.69 93 ASN A C 1
ATOM 738 O O . ASN A 1 93 ? 8.894 -6.571 -15.136 1.00 91.69 93 ASN A O 1
ATOM 742 N N . VAL A 1 94 ? 8.089 -4.478 -15.036 1.00 92.81 94 VAL A N 1
ATOM 743 C CA . VAL A 1 94 ? 9.330 -3.880 -14.518 1.00 92.81 94 VAL A CA 1
ATOM 744 C C . VAL A 1 94 ? 9.699 -4.456 -13.150 1.00 92.81 94 VAL A C 1
ATOM 746 O O . VAL A 1 94 ? 10.876 -4.762 -12.930 1.00 92.81 94 VAL A O 1
ATOM 749 N N . LEU A 1 95 ? 8.713 -4.591 -12.256 1.00 92.00 95 LEU A N 1
ATOM 750 C CA . LEU A 1 95 ? 8.894 -5.076 -10.884 1.00 92.00 95 LEU A CA 1
ATOM 751 C C . LEU A 1 95 ? 9.162 -6.587 -10.816 1.00 92.00 95 LEU A C 1
ATOM 753 O O . LEU A 1 95 ? 9.951 -7.034 -9.996 1.00 92.00 95 LEU A O 1
ATOM 757 N N . SER A 1 96 ? 8.562 -7.371 -11.714 1.00 91.50 96 SER A N 1
ATOM 758 C CA . SER A 1 96 ? 8.795 -8.823 -11.821 1.00 91.50 96 SER A CA 1
ATOM 759 C C . SER A 1 96 ? 9.993 -9.201 -12.700 1.00 91.50 96 SER A C 1
ATOM 761 O O . SER A 1 96 ? 10.169 -10.375 -13.019 1.00 91.50 96 SER A O 1
ATOM 763 N N . GLU A 1 97 ? 10.777 -8.219 -13.158 1.00 88.56 97 GLU A N 1
ATOM 764 C CA . GLU A 1 97 ? 11.889 -8.411 -14.105 1.00 88.56 97 GLU A CA 1
ATOM 765 C C . GLU A 1 97 ? 11.484 -9.169 -15.389 1.00 88.56 97 GLU A C 1
ATOM 767 O O . GLU A 1 97 ? 12.268 -9.871 -16.035 1.00 88.56 97 GLU A O 1
ATOM 772 N N . THR A 1 98 ? 10.227 -9.003 -15.798 1.00 89.06 98 THR A N 1
ATOM 773 C CA . THR A 1 98 ? 9.649 -9.640 -16.976 1.00 89.06 98 THR A CA 1
ATOM 774 C C . THR A 1 98 ? 9.788 -8.715 -18.184 1.00 89.06 98 THR A C 1
ATOM 776 O O . THR A 1 98 ? 9.020 -7.781 -18.381 1.00 89.06 98 THR A O 1
ATOM 779 N N . ASN A 1 99 ? 10.771 -8.992 -19.045 1.00 79.12 99 ASN A N 1
ATOM 780 C CA . ASN A 1 99 ? 11.132 -8.129 -20.186 1.00 79.12 99 ASN A CA 1
ATOM 781 C C . ASN A 1 99 ? 10.130 -8.122 -21.361 1.00 79.12 99 ASN A C 1
ATOM 783 O O . ASN A 1 99 ? 10.381 -7.470 -22.373 1.00 79.12 99 ASN A O 1
ATOM 787 N N . SER A 1 100 ? 9.026 -8.865 -21.276 1.00 80.56 100 SER A N 1
ATOM 788 C CA . SER A 1 100 ? 8.047 -8.991 -22.357 1.00 80.56 100 SER A CA 1
ATOM 789 C C . SER A 1 100 ? 6.630 -8.908 -21.815 1.00 80.56 100 SER A C 1
ATOM 791 O O . SER A 1 100 ? 6.272 -9.660 -20.916 1.00 80.56 100 SER A O 1
ATOM 793 N N . SER A 1 101 ? 5.796 -8.074 -22.436 1.00 81.62 101 SER A N 1
ATOM 794 C CA . SER A 1 101 ? 4.360 -8.000 -22.144 1.00 81.62 101 SER A CA 1
ATOM 795 C C . SER A 1 101 ? 3.588 -9.262 -22.531 1.00 81.62 101 SER A C 1
ATOM 797 O O . SER A 1 101 ? 2.432 -9.412 -22.151 1.00 81.62 101 SER A O 1
ATOM 799 N N . MET A 1 102 ? 4.215 -10.171 -23.282 1.00 84.81 102 MET A N 1
ATOM 800 C CA . MET A 1 102 ? 3.639 -11.459 -23.666 1.00 84.81 102 MET A CA 1
ATOM 801 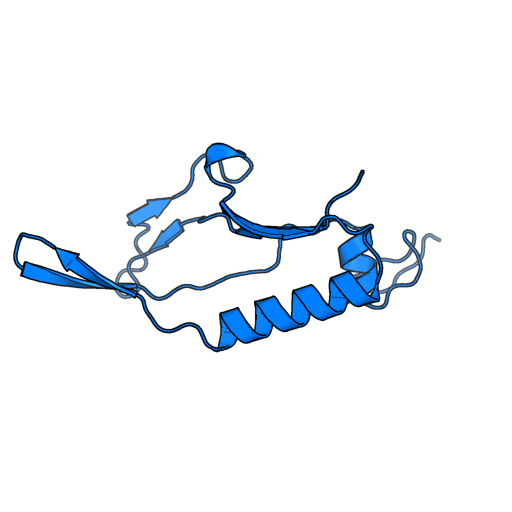C C . MET A 1 102 ? 3.984 -12.575 -22.673 1.00 84.81 102 MET A C 1
ATOM 803 O O . MET A 1 102 ? 3.475 -13.682 -22.806 1.00 84.81 102 MET A O 1
ATOM 807 N N . LYS A 1 103 ? 4.855 -12.315 -21.693 1.00 89.00 103 LYS A N 1
ATOM 808 C CA . LYS A 1 103 ? 5.254 -13.292 -20.682 1.00 89.00 103 LYS A CA 1
ATOM 809 C C . LYS A 1 103 ? 4.465 -13.046 -19.396 1.00 89.00 103 LYS A C 1
ATOM 811 O O . LYS A 1 103 ? 4.332 -11.911 -18.954 1.00 89.00 103 LYS A O 1
ATOM 816 N N . CYS A 1 104 ? 3.942 -14.106 -18.788 1.00 90.12 104 CYS A N 1
ATOM 817 C CA . CYS A 1 104 ? 3.232 -14.001 -17.515 1.00 90.12 104 CYS A CA 1
ATOM 818 C C . CYS A 1 104 ? 4.192 -13.562 -16.396 1.00 90.12 104 CYS A C 1
ATOM 820 O O . CYS A 1 104 ? 5.192 -14.236 -16.156 1.00 90.12 104 CYS A O 1
ATOM 822 N N . THR A 1 105 ? 3.864 -12.488 -15.675 1.00 89.50 105 THR A N 1
ATOM 823 C CA . THR A 1 105 ? 4.673 -11.953 -14.559 1.00 89.50 105 THR A CA 1
ATOM 824 C C . THR A 1 105 ? 4.684 -12.847 -13.321 1.00 89.50 105 THR A C 1
ATOM 826 O O . THR A 1 105 ? 5.556 -12.709 -12.470 1.00 89.50 105 THR A O 1
ATOM 829 N N . ILE A 1 106 ? 3.724 -13.769 -13.216 1.00 89.38 106 ILE A N 1
ATOM 830 C CA . ILE A 1 106 ? 3.578 -14.669 -12.066 1.00 89.38 106 ILE A CA 1
ATOM 831 C C . ILE A 1 106 ? 4.308 -15.993 -12.312 1.00 89.38 106 ILE A C 1
ATOM 833 O O . ILE A 1 106 ? 5.062 -16.451 -11.462 1.00 89.38 106 ILE A O 1
ATOM 837 N N . CYS A 1 107 ? 4.078 -16.630 -13.466 1.00 90.44 107 CYS A N 1
ATOM 838 C CA . CYS A 1 107 ? 4.600 -17.974 -13.753 1.00 90.44 107 CYS A CA 1
ATOM 839 C C . CYS A 1 107 ? 5.665 -18.023 -14.857 1.00 90.44 107 CYS A C 1
ATOM 841 O O . CYS A 1 107 ? 6.236 -19.079 -15.113 1.00 90.44 107 CYS A O 1
ATOM 843 N N . GLY A 1 108 ? 5.922 -16.913 -15.549 1.00 87.75 108 GLY A N 1
ATOM 844 C CA . GLY A 1 108 ? 6.920 -16.837 -16.611 1.00 87.75 108 GLY A CA 1
ATOM 845 C C . GLY A 1 108 ? 6.551 -17.541 -17.920 1.00 87.75 108 GLY A C 1
ATOM 846 O O . GLY A 1 108 ? 7.397 -17.610 -18.811 1.00 87.75 108 GLY A O 1
ATOM 847 N N . ALA A 1 109 ? 5.326 -18.049 -18.065 1.00 90.56 109 ALA A N 1
ATOM 848 C CA . ALA A 1 109 ? 4.874 -18.684 -19.299 1.00 90.56 109 ALA A CA 1
ATOM 849 C C . ALA A 1 109 ? 4.827 -17.687 -20.469 1.00 90.56 109 ALA A C 1
ATOM 851 O O . ALA A 1 109 ? 4.447 -16.528 -20.289 1.00 90.56 109 ALA A O 1
ATOM 852 N N . THR A 1 110 ? 5.194 -18.151 -21.661 1.00 90.75 110 THR A N 1
ATOM 853 C CA . THR A 1 110 ? 5.039 -17.431 -22.933 1.00 90.75 110 THR A CA 1
ATOM 854 C C . THR A 1 110 ? 3.808 -17.947 -23.683 1.00 90.75 110 THR A C 1
ATOM 856 O O . THR A 1 110 ? 3.353 -19.056 -23.395 1.00 90.75 110 THR A O 1
ATOM 859 N N . PRO A 1 111 ? 3.258 -17.193 -24.648 1.00 86.62 111 PRO A N 1
ATOM 860 C CA . PRO A 1 111 ? 2.172 -17.684 -25.484 1.00 86.62 111 PRO A CA 1
ATOM 861 C C . PRO A 1 111 ? 2.736 -18.789 -26.383 1.00 86.62 111 PRO A C 1
ATOM 863 O O . PRO A 1 111 ? 3.789 -18.586 -26.992 1.00 86.62 111 PRO A O 1
ATOM 866 N N . ASN A 1 112 ? 2.077 -19.948 -26.404 1.00 71.19 112 ASN A N 1
ATOM 867 C CA . ASN A 1 112 ? 2.392 -21.036 -27.335 1.00 71.19 112 ASN A CA 1
ATOM 868 C C . ASN A 1 112 ? 1.997 -20.669 -28.766 1.00 71.19 112 ASN A C 1
ATOM 870 O O . ASN A 1 112 ? 0.923 -20.042 -28.924 1.00 71.19 112 ASN A O 1
#

Secondary structure (DSSP, 8-state):
---EEEEE---EEE-TTT--EEEE-S-TT-TTT-EEEEEESS---HHHHHHHHHHHHHHHHTPPPEEEE-TTS-EEEE----------HHHHHHHTT---TTS-TTT-PPP-